Protein AF-A0AAU0R902-F1 (afdb_monomer_lite)

Structure (mmCIF, N/CA/C/O backbone):
data_AF-A0AAU0R902-F1
#
_entry.id   AF-A0AAU0R902-F1
#
loop_
_atom_site.group_PDB
_atom_site.id
_atom_site.type_symbol
_atom_site.label_atom_id
_atom_site.label_alt_id
_atom_site.label_comp_id
_atom_site.label_asym_id
_atom_site.label_entity_id
_atom_site.label_seq_id
_atom_site.pdbx_PDB_ins_code
_atom_site.Cartn_x
_atom_site.Cartn_y
_atom_site.Cartn_z
_atom_site.occupancy
_atom_site.B_iso_or_equiv
_atom_site.auth_seq_id
_atom_site.auth_comp_id
_atom_site.auth_asym_id
_atom_site.auth_atom_id
_atom_site.pdbx_PDB_model_num
ATOM 1 N N . MET A 1 1 ? -9.377 5.568 24.115 1.00 50.41 1 MET A N 1
ATOM 2 C CA . MET A 1 1 ? -9.654 6.018 25.501 1.00 50.41 1 MET A CA 1
ATOM 3 C C . MET A 1 1 ? -9.820 4.802 26.400 1.00 50.41 1 MET A C 1
ATOM 5 O O . MET A 1 1 ? -10.451 3.846 25.971 1.00 50.41 1 MET A O 1
ATOM 9 N N . LYS A 1 2 ? -9.248 4.809 27.609 1.00 63.81 2 LYS A N 1
ATOM 10 C CA . LYS A 1 2 ? -9.485 3.774 28.630 1.00 63.81 2 LYS A CA 1
ATOM 11 C C . LYS A 1 2 ? -10.497 4.329 29.635 1.00 63.81 2 LYS A C 1
ATOM 13 O O . LYS A 1 2 ? -10.235 5.376 30.214 1.00 63.81 2 LYS A O 1
ATOM 18 N N . GLN A 1 3 ? -11.635 3.660 29.799 1.00 76.38 3 GLN A N 1
ATOM 19 C CA . GLN A 1 3 ? -12.632 3.970 30.830 1.00 76.38 3 GLN A CA 1
ATOM 20 C C . GLN A 1 3 ? -12.389 3.039 32.026 1.00 76.38 3 GLN A C 1
ATOM 22 O O . GLN A 1 3 ? -12.042 1.874 31.826 1.00 76.38 3 GLN A O 1
ATOM 27 N N . GLN A 1 4 ? -12.525 3.548 33.248 1.00 84.81 4 GLN A N 1
ATOM 28 C CA . GLN A 1 4 ? -12.312 2.786 34.482 1.00 84.81 4 GLN A CA 1
ATOM 29 C C . GLN A 1 4 ? -13.621 2.694 35.266 1.00 84.81 4 GLN A C 1
ATOM 31 O O . GLN A 1 4 ? -14.446 3.599 35.199 1.00 84.81 4 GLN A O 1
ATOM 36 N N . ILE A 1 5 ? -13.798 1.602 36.007 1.00 90.06 5 ILE A N 1
ATOM 37 C CA . ILE A 1 5 ? -14.949 1.378 36.883 1.00 90.06 5 ILE A CA 1
ATOM 38 C C . ILE A 1 5 ? -14.465 0.796 38.210 1.00 90.06 5 ILE A C 1
ATOM 40 O O . ILE A 1 5 ? -13.512 0.016 38.241 1.00 90.06 5 ILE A O 1
ATOM 44 N N . ASN A 1 6 ? -15.124 1.165 39.308 1.00 91.25 6 ASN A N 1
ATOM 45 C CA . ASN A 1 6 ? -14.880 0.541 40.601 1.00 91.25 6 ASN A CA 1
ATOM 46 C C . ASN A 1 6 ? -15.322 -0.940 40.552 1.00 91.25 6 ASN A C 1
ATOM 48 O O . ASN A 1 6 ? -16.448 -1.210 40.129 1.00 91.25 6 ASN A O 1
ATOM 52 N N . PRO A 1 7 ? -14.504 -1.907 41.012 1.00 91.12 7 PRO A N 1
ATOM 53 C CA . PRO A 1 7 ? -14.880 -3.323 41.017 1.00 91.12 7 PRO A CA 1
ATOM 54 C C . PRO A 1 7 ? -16.221 -3.612 41.706 1.00 91.12 7 PRO A C 1
ATOM 56 O O . PRO A 1 7 ? -16.971 -4.481 41.271 1.00 91.12 7 PRO A O 1
ATOM 59 N N . SER A 1 8 ? -16.569 -2.843 42.743 1.00 93.56 8 SER A N 1
ATOM 60 C CA . SER A 1 8 ? -17.846 -2.986 43.457 1.00 93.56 8 SER A CA 1
ATOM 61 C C . SER A 1 8 ? -19.073 -2.616 42.612 1.00 93.56 8 SER A C 1
ATOM 63 O O . SER A 1 8 ? -20.180 -3.083 42.898 1.00 93.56 8 SER A O 1
ATOM 65 N N . ASP A 1 9 ? -18.884 -1.841 41.544 1.00 93.38 9 ASP A N 1
ATOM 66 C CA . ASP A 1 9 ? -19.924 -1.413 40.610 1.00 93.38 9 ASP A CA 1
ATOM 67 C C . ASP A 1 9 ? -20.011 -2.298 39.365 1.00 93.38 9 ASP A C 1
ATOM 69 O O . ASP A 1 9 ? -20.929 -2.137 38.561 1.00 93.38 9 ASP A O 1
ATOM 73 N N . TRP A 1 10 ? -19.112 -3.272 39.222 1.00 94.94 10 TRP A N 1
ATOM 74 C CA . TRP A 1 10 ? -19.135 -4.244 38.138 1.00 94.94 10 TRP A CA 1
ATOM 75 C C . TRP A 1 10 ? -20.075 -5.413 38.449 1.00 94.94 10 TRP A C 1
ATOM 77 O O . TRP A 1 10 ? -20.161 -5.905 39.576 1.00 94.94 10 TRP A O 1
ATOM 87 N N . ASN A 1 11 ? -20.803 -5.864 37.435 1.00 93.44 11 ASN A N 1
ATOM 88 C CA . ASN A 1 11 ? -21.539 -7.115 37.444 1.00 93.44 11 ASN A CA 1
ATOM 89 C C . ASN A 1 11 ? -20.818 -8.098 36.520 1.00 93.44 11 ASN A C 1
ATOM 91 O O . ASN A 1 11 ? -20.967 -8.031 35.301 1.00 93.44 11 ASN A O 1
ATOM 95 N N . GLU A 1 12 ? -20.051 -9.010 37.113 1.00 91.38 12 GLU A N 1
ATOM 96 C CA . GLU A 1 12 ? -19.234 -9.978 36.378 1.00 91.38 12 GLU A CA 1
ATOM 97 C C . GLU A 1 12 ? -20.077 -10.940 35.540 1.00 91.38 12 GLU A C 1
ATOM 99 O O . GLU A 1 12 ? -19.807 -11.115 34.356 1.00 91.38 12 GLU A O 1
ATOM 104 N N . ALA A 1 13 ? -21.170 -11.459 36.107 1.00 92.12 13 ALA A N 1
ATOM 105 C CA . ALA A 1 13 ? -22.071 -12.376 35.412 1.00 92.12 13 ALA A CA 1
ATOM 106 C C . ALA A 1 13 ? -22.713 -11.752 34.161 1.00 92.12 13 ALA A C 1
ATOM 108 O O . ALA A 1 13 ? -22.966 -12.447 33.180 1.00 92.12 13 ALA A O 1
ATOM 109 N N . LYS A 1 14 ? -22.988 -10.442 34.188 1.00 89.56 14 LYS A N 1
ATOM 110 C CA . LYS A 1 14 ? -23.582 -9.712 33.055 1.00 89.56 14 LYS A CA 1
ATOM 111 C C . LYS A 1 14 ? -22.554 -8.990 32.182 1.00 89.56 14 LYS A C 1
ATOM 113 O O . LYS A 1 14 ? -22.924 -8.441 31.147 1.00 89.56 14 LYS A O 1
ATOM 118 N N . GLY A 1 15 ? -21.289 -8.941 32.601 1.00 90.94 15 GLY A N 1
ATOM 119 C CA . GLY A 1 15 ? -20.243 -8.172 31.934 1.00 90.94 15 GLY A CA 1
ATOM 120 C C . GLY A 1 15 ? -20.606 -6.693 31.750 1.00 90.94 15 GLY A C 1
ATOM 121 O O . GLY A 1 15 ? -20.372 -6.138 30.676 1.00 90.94 15 GLY A O 1
ATOM 122 N N . CYS A 1 16 ? -21.250 -6.064 32.735 1.00 92.56 16 CYS A N 1
ATOM 123 C CA . CYS A 1 16 ? -21.680 -4.665 32.655 1.00 92.56 16 CYS A CA 1
ATOM 124 C C . CYS A 1 16 ? -21.652 -3.973 34.024 1.00 92.56 16 CYS A C 1
ATOM 126 O O . CYS A 1 16 ? -21.543 -4.621 35.063 1.00 92.56 16 CYS A O 1
ATOM 128 N N . ALA A 1 17 ? -21.767 -2.648 34.047 1.00 94.06 17 ALA A N 1
ATOM 129 C CA . ALA A 1 17 ? -21.909 -1.892 35.284 1.00 94.06 17 ALA A CA 1
ATOM 130 C C . ALA A 1 17 ? -23.305 -2.059 35.906 1.00 94.06 17 ALA A C 1
ATOM 132 O O . ALA A 1 17 ? -24.329 -2.113 35.214 1.00 94.06 17 ALA A O 1
ATOM 133 N N . LYS A 1 18 ? -23.375 -2.060 37.238 1.00 93.50 18 LYS A N 1
ATOM 134 C CA . LYS A 1 18 ? -24.629 -2.009 38.000 1.00 93.50 18 LYS A CA 1
ATOM 135 C C . LYS A 1 18 ? -25.343 -0.690 37.690 1.00 93.50 18 LYS A C 1
ATOM 137 O O . LYS A 1 18 ? -24.810 0.384 37.935 1.00 93.50 18 LYS A O 1
ATOM 142 N N . SER A 1 19 ? -26.567 -0.744 37.166 1.00 85.75 19 SER A N 1
ATOM 143 C CA . SER A 1 19 ? -27.289 0.434 36.642 1.00 85.75 19 SER A CA 1
ATOM 144 C C . SER A 1 19 ? -27.937 1.307 37.731 1.00 85.75 19 SER A C 1
ATOM 146 O O . SER A 1 19 ? -29.110 1.654 37.639 1.00 85.75 19 SER A O 1
ATOM 148 N N . LYS A 1 20 ? -27.182 1.648 38.782 1.00 90.25 20 LYS A N 1
ATOM 149 C CA . LYS A 1 20 ? -27.669 2.399 39.955 1.00 90.25 20 LYS A CA 1
ATOM 150 C C . LYS A 1 20 ? -27.508 3.920 39.850 1.00 90.25 20 LYS A C 1
ATOM 152 O O . LYS A 1 20 ? -28.142 4.642 40.607 1.00 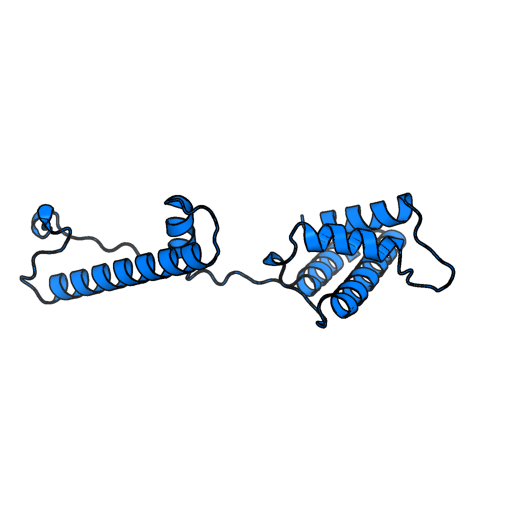90.25 20 LYS A O 1
ATOM 157 N N . SER A 1 21 ? -26.686 4.413 38.924 1.00 91.69 21 SER A N 1
ATOM 158 C CA . SER A 1 21 ? -26.480 5.847 38.677 1.00 91.69 21 SER A CA 1
ATOM 159 C C . SER A 1 21 ? -26.531 6.162 37.181 1.00 91.69 21 SER A C 1
ATOM 161 O O . SER A 1 21 ? -26.371 5.268 36.344 1.00 91.69 21 SER A O 1
ATOM 163 N N . ASP A 1 22 ? -26.758 7.434 36.836 1.00 90.50 22 ASP A N 1
ATOM 164 C CA . ASP A 1 22 ? -26.701 7.899 35.442 1.00 90.50 22 ASP A CA 1
ATOM 165 C C . ASP A 1 22 ? -25.314 7.668 34.827 1.00 90.50 22 ASP A C 1
ATOM 167 O O . ASP A 1 22 ? -25.209 7.303 33.659 1.00 90.50 22 ASP A O 1
ATOM 171 N N . GLU A 1 23 ? -24.248 7.828 35.615 1.00 90.88 23 GLU A N 1
ATOM 172 C CA . GLU A 1 23 ? -22.868 7.578 35.191 1.00 90.88 23 GLU A CA 1
ATOM 173 C C . GLU A 1 23 ? -22.657 6.119 34.766 1.00 90.88 23 GLU A C 1
ATOM 175 O O . GLU A 1 23 ? -22.175 5.854 33.666 1.00 90.88 23 GLU A O 1
ATOM 180 N N . LEU A 1 24 ? -23.099 5.160 35.585 1.00 92.50 24 LEU A N 1
ATOM 181 C CA . LEU A 1 24 ? -22.961 3.734 35.279 1.00 92.50 24 LEU A CA 1
ATOM 182 C C . LEU A 1 24 ? -23.850 3.313 34.102 1.00 92.50 24 LEU A C 1
ATOM 184 O O . LEU A 1 24 ? -23.474 2.443 33.317 1.00 92.50 24 LEU A O 1
ATOM 188 N N . ARG A 1 25 ? -25.006 3.966 33.922 1.00 92.75 25 ARG A N 1
ATOM 189 C CA . ARG A 1 25 ? -25.833 3.794 32.719 1.00 92.75 25 ARG A CA 1
ATOM 190 C C . ARG A 1 25 ? -25.132 4.316 31.463 1.00 92.75 25 ARG A C 1
ATOM 192 O O . ARG A 1 25 ? -25.119 3.607 30.464 1.00 92.75 25 ARG A O 1
ATOM 199 N N . ARG A 1 26 ? -24.488 5.488 31.514 1.00 90.31 26 ARG A N 1
ATOM 200 C CA . ARG A 1 26 ? -23.673 6.012 30.398 1.00 90.31 26 ARG A CA 1
ATOM 201 C C . ARG A 1 26 ? -22.495 5.096 30.073 1.00 90.31 26 ARG A C 1
ATOM 203 O O . ARG A 1 26 ? -22.231 4.844 28.901 1.00 90.31 26 ARG A O 1
ATOM 210 N N . PHE A 1 27 ? -21.827 4.560 31.093 1.00 91.81 27 PHE A N 1
ATOM 211 C CA . PHE A 1 27 ? -20.760 3.578 30.911 1.00 91.81 27 PHE A CA 1
ATOM 212 C C . PHE A 1 27 ? -21.266 2.308 30.211 1.00 91.81 27 PHE A C 1
ATOM 214 O O . PHE A 1 27 ? -20.622 1.816 29.287 1.00 91.81 27 PHE A O 1
ATOM 221 N N . ASN A 1 28 ? -22.452 1.812 30.578 1.00 93.81 28 ASN A N 1
ATOM 222 C CA . ASN A 1 28 ? -23.078 0.692 29.873 1.00 93.81 28 ASN A CA 1
ATOM 223 C C . ASN A 1 28 ? -23.406 1.030 28.416 1.00 93.81 28 ASN A C 1
ATOM 225 O O . ASN A 1 28 ? -23.106 0.224 27.540 1.00 93.81 28 ASN A O 1
ATOM 229 N N . SER A 1 29 ? -23.946 2.218 28.133 1.00 93.06 29 SER A N 1
ATOM 230 C CA . SER A 1 29 ? -24.175 2.657 26.749 1.00 93.06 29 SER A CA 1
ATOM 231 C C . SER A 1 29 ? -22.881 2.681 25.933 1.00 93.06 29 SER A C 1
ATOM 233 O O . SER A 1 29 ? -22.869 2.241 24.787 1.00 93.06 29 SER A O 1
ATOM 235 N N . TYR A 1 30 ? -21.774 3.127 26.533 1.00 90.81 30 TYR A N 1
ATOM 236 C CA . TYR A 1 30 ? -20.457 3.077 25.901 1.00 90.81 30 TYR A CA 1
ATOM 237 C C . TYR A 1 30 ? -19.993 1.635 25.630 1.00 90.81 30 TYR A C 1
ATOM 239 O O . TYR A 1 30 ? -19.491 1.342 24.545 1.00 90.81 30 TYR A O 1
ATOM 247 N N . LEU A 1 31 ? -20.179 0.710 26.580 1.00 92.38 31 LEU A N 1
ATOM 248 C CA . LEU A 1 31 ? -19.859 -0.706 26.363 1.00 92.38 31 LEU A CA 1
ATOM 249 C C . LEU A 1 31 ? -20.669 -1.307 25.209 1.00 92.38 31 LEU A C 1
ATOM 251 O O . LEU A 1 31 ? -20.111 -2.054 24.406 1.00 92.38 31 LEU A O 1
ATOM 255 N N . GLU A 1 32 ? -21.953 -0.966 25.102 1.00 93.06 32 GLU A N 1
ATOM 256 C CA . GLU A 1 32 ? -22.792 -1.396 23.981 1.00 93.06 32 GLU A CA 1
ATOM 257 C C . GLU A 1 32 ? -22.320 -0.814 22.647 1.00 93.06 32 GLU A C 1
ATOM 259 O O . GLU A 1 32 ? -22.245 -1.535 21.653 1.00 93.06 32 GLU A O 1
ATOM 264 N N . GLU A 1 33 ? -21.902 0.452 22.615 1.00 91.06 33 GLU A N 1
ATOM 265 C CA . GLU A 1 33 ? -21.309 1.052 21.417 1.00 91.06 33 GLU A CA 1
ATOM 266 C C . GLU A 1 33 ? -20.035 0.304 20.982 1.00 91.06 33 GLU A C 1
ATOM 268 O O . GLU A 1 33 ? -19.852 -0.006 19.800 1.00 91.06 33 GLU A O 1
ATOM 273 N N . VAL A 1 34 ? -19.164 -0.043 21.936 1.00 89.50 34 VAL A N 1
ATOM 274 C CA . VAL A 1 34 ? -17.946 -0.828 21.680 1.00 89.50 34 VAL A CA 1
ATOM 275 C C . VAL A 1 34 ? -18.288 -2.218 21.134 1.00 89.50 34 VAL A C 1
ATOM 277 O O . VAL A 1 34 ? -17.691 -2.649 20.144 1.00 89.50 34 VAL A O 1
ATOM 280 N N . ARG A 1 35 ? -19.269 -2.909 21.729 1.00 91.44 35 ARG A N 1
ATOM 281 C CA . ARG A 1 35 ? -19.755 -4.217 21.255 1.00 91.44 35 ARG A CA 1
ATOM 282 C C . ARG A 1 35 ? -20.303 -4.129 19.836 1.00 91.44 35 ARG A C 1
ATOM 284 O O . ARG A 1 35 ? -19.925 -4.936 18.990 1.00 91.44 35 ARG A O 1
ATOM 291 N N . ALA A 1 36 ? -21.132 -3.127 19.553 1.00 90.81 36 ALA A N 1
ATOM 292 C CA . ALA A 1 36 ? -21.704 -2.911 18.230 1.00 90.81 36 ALA A CA 1
ATOM 293 C C . ALA A 1 36 ? -20.617 -2.675 17.167 1.00 90.81 36 ALA A C 1
ATOM 295 O O . ALA A 1 36 ? -20.668 -3.265 16.085 1.00 90.81 36 ALA A O 1
ATOM 296 N N . LYS A 1 37 ? -19.587 -1.876 17.482 1.00 87.56 37 LYS A N 1
ATOM 297 C CA . LYS A 1 37 ? -18.425 -1.672 16.598 1.00 87.56 37 LYS A CA 1
ATOM 298 C C . LYS A 1 37 ? -17.660 -2.973 16.340 1.00 87.56 37 LYS A C 1
ATOM 300 O O . LYS A 1 37 ? -17.360 -3.278 15.188 1.00 87.56 37 LYS A O 1
ATOM 305 N N . LEU A 1 38 ? -17.394 -3.773 17.376 1.00 89.94 38 LEU A N 1
ATOM 306 C CA . LEU A 1 38 ? -16.731 -5.077 17.230 1.00 89.94 38 LEU A CA 1
ATOM 307 C C . LEU A 1 38 ? -17.521 -6.027 16.321 1.00 89.94 38 LEU A C 1
ATOM 309 O O . LEU A 1 38 ? -16.944 -6.623 15.410 1.00 89.94 38 LEU A O 1
ATOM 313 N N . VAL A 1 39 ? -18.839 -6.124 16.523 1.00 90.69 39 VAL A N 1
ATOM 314 C CA . VAL A 1 39 ? -19.726 -6.943 15.681 1.00 90.69 39 VAL A CA 1
ATOM 315 C C . VAL A 1 39 ? -19.683 -6.471 14.230 1.00 90.69 39 VAL A C 1
ATOM 317 O O . VAL A 1 39 ? -19.564 -7.295 13.323 1.00 90.69 39 VAL A O 1
ATOM 320 N N . ARG A 1 40 ? -19.708 -5.155 13.994 1.00 87.88 40 ARG A N 1
ATOM 321 C CA . ARG A 1 40 ? -19.607 -4.584 12.647 1.00 87.88 40 ARG A CA 1
ATOM 322 C C . ARG A 1 40 ? -18.295 -4.964 11.955 1.00 87.88 40 ARG A C 1
ATOM 324 O O . ARG A 1 40 ? -18.329 -5.364 10.795 1.00 87.88 40 ARG A O 1
ATOM 331 N N . HIS A 1 41 ? -17.154 -4.882 12.642 1.00 85.19 41 HIS A N 1
ATOM 332 C CA . HIS A 1 41 ? -15.866 -5.290 12.062 1.00 85.19 41 HIS A CA 1
ATOM 333 C C . HIS A 1 41 ? -15.806 -6.778 11.762 1.00 85.19 41 HIS A C 1
ATOM 335 O O . HIS A 1 41 ? -15.356 -7.166 10.688 1.00 85.19 41 HIS A O 1
ATOM 341 N N . TYR A 1 42 ? -16.301 -7.609 12.677 1.00 86.81 42 TYR A N 1
ATOM 342 C CA . TYR A 1 42 ? -16.391 -9.043 12.445 1.00 86.81 42 TYR A CA 1
ATOM 343 C C . TYR A 1 42 ? -17.228 -9.366 11.197 1.00 86.81 42 TYR A C 1
ATOM 345 O O . TYR A 1 42 ? -16.803 -10.155 10.358 1.00 86.81 42 TYR A O 1
ATOM 353 N N . GLN A 1 43 ? -18.381 -8.712 11.026 1.00 87.75 43 GLN A N 1
ATOM 354 C CA . GLN A 1 43 ? -19.224 -8.887 9.840 1.00 87.75 43 GLN A CA 1
ATOM 355 C C . GLN A 1 43 ? -18.520 -8.442 8.552 1.00 87.75 43 GLN A C 1
ATOM 357 O O . GLN A 1 43 ? -18.597 -9.144 7.549 1.00 87.75 43 GLN A O 1
ATOM 362 N N . GLN A 1 44 ? -17.811 -7.311 8.576 1.00 83.25 44 GLN A N 1
ATOM 363 C CA . GLN A 1 44 ? -17.044 -6.829 7.422 1.00 83.25 44 GLN A CA 1
ATOM 364 C C . GLN A 1 44 ? -15.937 -7.806 7.015 1.00 83.25 44 GLN A C 1
ATOM 366 O O . GLN A 1 44 ? -15.796 -8.095 5.832 1.00 83.25 44 GLN A O 1
ATOM 371 N N . LEU A 1 45 ? -15.196 -8.342 7.988 1.00 82.25 45 LEU A N 1
ATOM 372 C CA . LEU A 1 45 ? -14.163 -9.350 7.741 1.00 82.25 45 LEU A CA 1
ATOM 373 C C . LEU A 1 45 ? -14.769 -10.647 7.191 1.00 82.25 45 LEU A C 1
ATOM 375 O O . LEU A 1 45 ? -14.225 -11.235 6.265 1.00 82.25 45 LEU A O 1
ATOM 379 N N . ARG A 1 46 ? -15.943 -11.051 7.694 1.00 82.12 46 ARG A N 1
ATOM 380 C CA . ARG A 1 46 ? -16.655 -12.247 7.225 1.00 82.12 46 ARG A CA 1
ATOM 381 C C . ARG A 1 46 ? -17.130 -12.155 5.781 1.00 82.12 46 ARG A C 1
ATOM 383 O O . ARG A 1 46 ? -17.143 -13.167 5.093 1.00 82.12 46 ARG A O 1
ATOM 390 N N . LEU A 1 47 ? -17.521 -10.969 5.323 1.00 80.31 47 LEU A N 1
ATOM 391 C CA . LEU A 1 47 ? -17.914 -10.755 3.927 1.00 80.31 47 LEU A CA 1
ATOM 392 C C . LEU A 1 47 ? -16.725 -10.832 2.955 1.00 80.31 47 LEU A C 1
ATOM 394 O O . LEU A 1 47 ? -16.946 -11.022 1.765 1.00 80.31 47 LEU A O 1
ATOM 398 N N . GLY A 1 48 ? -15.491 -10.677 3.447 1.00 70.44 48 GLY A N 1
ATOM 399 C CA . GLY A 1 48 ? -14.268 -10.754 2.643 1.00 70.44 48 GLY A CA 1
ATOM 400 C C . GLY A 1 48 ? -13.744 -12.171 2.388 1.00 70.44 48 GLY A C 1
ATOM 401 O O . GLY A 1 48 ? -12.741 -12.299 1.700 1.00 70.44 48 GLY A O 1
ATOM 402 N N . ASP A 1 49 ? -14.393 -13.207 2.937 1.00 62.19 49 ASP A N 1
ATOM 403 C CA . ASP A 1 49 ? -14.029 -14.636 2.810 1.00 62.19 49 ASP A CA 1
ATOM 404 C C . ASP A 1 49 ? -12.592 -14.994 3.258 1.00 62.19 49 ASP A C 1
ATOM 406 O O . ASP A 1 49 ? -12.054 -16.060 2.960 1.00 62.19 49 ASP A O 1
ATOM 410 N N . GLU A 1 50 ? -11.955 -14.111 4.030 1.00 59.59 50 GLU A N 1
ATOM 411 C CA . GLU A 1 50 ? -10.678 -14.380 4.682 1.00 59.59 50 GLU A CA 1
ATOM 412 C C . GLU A 1 50 ? -10.928 -15.167 5.977 1.00 59.59 50 GLU A C 1
ATOM 414 O O . GLU A 1 50 ? -11.816 -14.831 6.763 1.00 59.59 50 GLU A O 1
ATOM 419 N N . GLY A 1 51 ? -10.145 -16.222 6.226 1.00 72.50 51 GLY A N 1
ATOM 420 C CA . GLY A 1 51 ? -10.232 -17.012 7.457 1.00 72.50 51 GLY A CA 1
ATOM 421 C C . GLY A 1 51 ? -10.102 -16.132 8.705 1.00 72.50 51 GLY A C 1
ATOM 422 O O . GLY A 1 51 ? -9.007 -15.700 9.056 1.00 72.50 51 GLY A O 1
ATOM 423 N N . ILE A 1 52 ? -11.225 -15.858 9.375 1.00 79.38 52 ILE A N 1
ATOM 424 C CA . ILE A 1 52 ? -11.286 -14.888 10.472 1.00 79.38 52 ILE A CA 1
ATOM 425 C C . ILE A 1 52 ? -10.658 -15.476 11.734 1.00 79.38 52 ILE A C 1
ATOM 427 O O . ILE A 1 52 ? -11.050 -16.545 12.199 1.00 79.38 52 ILE A O 1
ATOM 431 N N . ASN A 1 53 ? -9.761 -14.717 12.360 1.00 83.00 53 ASN A N 1
ATOM 432 C CA . ASN A 1 53 ? -9.295 -14.976 13.719 1.00 83.00 53 ASN A CA 1
ATOM 433 C C . ASN A 1 53 ? -9.502 -13.748 14.626 1.00 83.00 53 ASN A C 1
ATOM 435 O O . ASN A 1 53 ? -9.831 -12.649 14.171 1.00 83.00 53 ASN A O 1
ATOM 439 N N . ALA A 1 54 ? -9.329 -13.937 15.936 1.00 85.25 54 ALA A N 1
ATOM 440 C CA . ALA A 1 54 ? -9.548 -12.882 16.926 1.00 85.25 54 ALA A CA 1
ATOM 441 C C . ALA A 1 54 ? -8.600 -11.680 16.748 1.00 85.25 54 ALA A C 1
ATOM 443 O O . ALA A 1 54 ? -9.007 -10.538 16.986 1.00 85.25 54 ALA A O 1
ATOM 444 N N . ASP A 1 55 ? -7.365 -11.913 16.293 1.00 83.50 55 ASP A N 1
ATOM 445 C CA . ASP A 1 55 ? -6.391 -10.846 16.057 1.00 83.50 55 ASP A CA 1
ATOM 446 C C . ASP A 1 55 ? -6.816 -9.930 14.907 1.00 83.50 55 ASP A C 1
ATOM 448 O O . ASP A 1 55 ? -6.674 -8.714 15.026 1.00 83.50 55 ASP A O 1
ATOM 452 N N . MET A 1 56 ? -7.422 -10.469 13.845 1.00 81.44 56 MET A N 1
ATOM 453 C CA . MET A 1 56 ? -7.957 -9.669 12.736 1.00 81.44 56 MET A CA 1
ATOM 454 C C . MET A 1 56 ? -9.079 -8.736 13.198 1.00 81.44 56 MET A C 1
ATOM 456 O O . MET A 1 56 ? -9.066 -7.547 12.880 1.00 81.44 56 MET A O 1
ATOM 460 N N . VAL A 1 57 ? -10.018 -9.236 14.010 1.00 86.81 57 VAL A N 1
ATOM 461 C CA . VAL A 1 57 ? -11.116 -8.418 14.561 1.00 86.81 57 VAL A CA 1
ATOM 462 C C . VAL A 1 57 ? -10.566 -7.323 15.477 1.00 86.81 57 VAL A C 1
ATOM 464 O O . VAL A 1 57 ? -10.977 -6.165 15.388 1.00 86.81 57 VAL A O 1
ATOM 467 N N . LYS A 1 58 ? -9.591 -7.666 16.327 1.00 85.19 58 LYS A N 1
ATOM 468 C CA . LYS A 1 58 ? -8.907 -6.714 17.209 1.00 85.19 58 LYS A CA 1
ATOM 469 C C . LYS A 1 58 ? -8.169 -5.640 16.413 1.00 85.19 58 LYS A C 1
ATOM 471 O O . LYS A 1 58 ? -8.280 -4.463 16.746 1.00 85.19 58 LYS A O 1
ATOM 476 N N . GLN A 1 59 ? -7.433 -6.015 15.369 1.00 81.31 59 GLN A N 1
ATOM 477 C CA . GLN A 1 59 ? -6.738 -5.062 14.506 1.00 81.31 59 GLN A CA 1
ATOM 478 C C . GLN A 1 59 ? -7.720 -4.151 13.769 1.00 81.31 59 GLN A C 1
ATOM 480 O O . GLN A 1 59 ? -7.512 -2.941 13.763 1.00 81.31 59 GLN A O 1
ATOM 485 N N . ALA A 1 60 ? -8.803 -4.695 13.211 1.00 80.62 60 ALA A N 1
ATOM 486 C CA . ALA A 1 60 ? -9.838 -3.906 12.546 1.00 80.62 60 ALA A CA 1
ATOM 487 C C . ALA A 1 60 ? -10.463 -2.873 13.497 1.00 80.62 60 ALA A C 1
ATOM 489 O O . ALA A 1 60 ? -10.571 -1.705 13.140 1.00 80.62 60 ALA A O 1
ATOM 490 N N . PHE A 1 61 ? -10.779 -3.273 14.733 1.00 83.19 61 PHE A N 1
ATOM 491 C CA . PHE A 1 61 ? -11.311 -2.374 15.759 1.00 83.19 61 PHE A CA 1
ATOM 492 C C . PHE A 1 61 ? -10.307 -1.293 16.191 1.00 83.19 61 PHE A C 1
ATOM 494 O O . PHE A 1 61 ? -10.664 -0.124 16.300 1.00 83.19 61 PHE A O 1
ATOM 501 N N . LEU A 1 62 ? -9.038 -1.654 16.419 1.00 80.25 62 LEU A N 1
ATOM 502 C CA . LEU A 1 62 ? -8.003 -0.706 16.856 1.00 80.25 62 LEU A CA 1
ATOM 503 C C . LEU A 1 62 ? -7.553 0.259 15.750 1.00 80.25 62 LEU A C 1
ATOM 505 O O . LEU A 1 62 ? -7.097 1.362 16.050 1.00 80.25 62 LEU A O 1
ATOM 509 N N . ASN A 1 63 ? -7.647 -0.158 14.488 1.00 66.56 63 ASN A N 1
ATOM 510 C CA . ASN A 1 63 ? -7.229 0.634 13.334 1.00 66.56 63 ASN A CA 1
ATOM 511 C C . ASN A 1 63 ? -8.387 1.402 12.679 1.00 66.56 63 ASN A C 1
ATOM 513 O O . ASN A 1 63 ? -8.134 2.142 11.735 1.00 66.56 63 ASN A O 1
ATOM 517 N N . TYR A 1 64 ? -9.625 1.265 13.168 1.00 61.50 64 TYR A N 1
ATOM 518 C CA . TYR A 1 64 ? -10.803 1.918 12.586 1.00 61.50 64 TYR A CA 1
ATOM 519 C C . TYR A 1 64 ? -10.736 3.452 12.621 1.00 61.50 64 TYR A C 1
ATOM 521 O O . TYR A 1 64 ? -11.145 4.102 11.663 1.00 61.50 64 TYR A O 1
ATOM 529 N N . ASP A 1 65 ? -10.168 4.016 13.693 1.00 52.56 65 ASP A N 1
ATOM 530 C CA . ASP A 1 65 ? -10.020 5.469 13.874 1.00 52.56 65 ASP A CA 1
ATOM 531 C C . ASP A 1 65 ? -8.631 5.987 13.490 1.00 52.56 65 ASP A C 1
ATOM 533 O O . ASP A 1 65 ? -8.379 7.193 13.534 1.00 52.56 65 ASP A O 1
ATOM 537 N N . LYS A 1 66 ? -7.704 5.102 13.105 1.00 49.22 66 LYS A N 1
ATOM 538 C CA . LYS A 1 66 ? -6.503 5.574 12.426 1.00 49.22 66 LYS A CA 1
ATOM 539 C C . LYS A 1 66 ? -6.956 5.944 11.021 1.00 49.22 66 LYS A C 1
ATOM 541 O O . LYS A 1 66 ? -7.465 5.061 10.325 1.00 49.22 66 LYS A O 1
ATOM 546 N N . PRO A 1 67 ? -6.757 7.193 10.561 1.00 49.19 67 PRO A N 1
ATOM 547 C CA . PRO A 1 67 ? -6.707 7.414 9.134 1.00 49.19 67 PRO A CA 1
ATOM 548 C C . PRO A 1 67 ? -5.657 6.422 8.659 1.00 49.19 67 PRO A C 1
ATOM 550 O O . PRO A 1 67 ? -4.487 6.521 9.027 1.00 49.19 67 PRO A O 1
ATOM 553 N N . VAL A 1 68 ? -6.078 5.390 7.931 1.00 54.66 68 VAL A N 1
ATOM 554 C CA . VAL A 1 68 ? -5.135 4.696 7.075 1.00 54.66 68 VAL A CA 1
ATOM 555 C C . VAL A 1 68 ? -4.635 5.840 6.217 1.00 54.66 68 VAL A C 1
ATOM 557 O O . VAL A 1 68 ? -5.423 6.379 5.438 1.00 54.66 68 VAL A O 1
ATOM 560 N N . GLU A 1 69 ? -3.414 6.314 6.462 1.00 53.53 69 GLU A N 1
ATOM 561 C CA . GLU A 1 69 ? -2.742 7.211 5.544 1.00 53.53 69 GLU A CA 1
ATOM 562 C C . GLU A 1 69 ? -2.683 6.419 4.247 1.00 53.53 69 GLU A C 1
ATOM 564 O O . GLU A 1 69 ? -1.841 5.548 4.035 1.00 53.53 69 GLU A O 1
ATOM 569 N N . GLN A 1 70 ? -3.716 6.602 3.433 1.00 65.50 70 GLN A N 1
ATOM 570 C CA . GLN A 1 70 ? -3.894 5.933 2.166 1.00 65.50 70 GLN A CA 1
ATOM 571 C C . GLN A 1 70 ? -3.042 6.713 1.188 1.00 65.50 70 GLN A C 1
ATOM 573 O O . GLN A 1 70 ? -3.544 7.316 0.243 1.00 65.50 70 GLN A O 1
ATOM 578 N N . HIS A 1 71 ? -1.738 6.726 1.466 1.00 83.00 71 HIS A N 1
ATOM 579 C CA . HIS A 1 71 ? -0.761 7.202 0.521 1.00 83.00 71 HIS A CA 1
ATOM 580 C C . HIS A 1 71 ? -0.983 6.422 -0.763 1.00 83.00 71 HIS A C 1
ATOM 582 O O . HIS A 1 71 ? -1.269 5.213 -0.770 1.00 83.00 71 HIS A O 1
ATOM 588 N N . SER A 1 72 ? -0.955 7.162 -1.852 1.00 92.81 72 SER A N 1
ATOM 589 C CA . SER A 1 72 ? -1.056 6.601 -3.175 1.00 92.81 72 SER A CA 1
ATOM 590 C C . SER A 1 72 ? 0.335 6.260 -3.693 1.00 92.81 72 SER A C 1
ATOM 592 O O . SER A 1 72 ? 1.352 6.706 -3.148 1.00 92.81 72 SER A O 1
ATOM 594 N N . LEU A 1 73 ? 0.399 5.455 -4.748 1.00 94.62 73 LEU A N 1
ATOM 595 C CA . LEU A 1 73 ? 1.672 5.124 -5.366 1.00 94.62 73 LEU A CA 1
ATOM 596 C C . LEU A 1 73 ? 2.335 6.377 -5.949 1.00 94.62 73 LEU A C 1
ATOM 598 O O . LEU A 1 73 ? 3.543 6.537 -5.786 1.00 94.62 73 LEU A O 1
ATOM 602 N N . MET A 1 74 ? 1.575 7.283 -6.579 1.00 94.94 74 MET A N 1
ATOM 603 C CA . MET A 1 74 ? 2.163 8.513 -7.129 1.00 94.94 74 MET A CA 1
ATOM 604 C C . MET A 1 74 ? 2.689 9.442 -6.036 1.00 94.94 74 MET A C 1
ATOM 606 O O . MET A 1 74 ? 3.768 10.013 -6.200 1.00 94.94 74 MET A O 1
ATOM 610 N N . TRP A 1 75 ? 1.990 9.554 -4.899 1.00 94.00 75 TRP A N 1
ATOM 611 C CA . TRP A 1 75 ? 2.504 10.306 -3.754 1.00 94.00 75 TRP A CA 1
ATOM 612 C C . TRP A 1 75 ? 3.835 9.726 -3.266 1.00 94.00 75 TRP A C 1
ATOM 614 O O . TRP A 1 75 ? 4.806 10.466 -3.099 1.00 94.00 75 TRP A O 1
ATOM 624 N N . LEU A 1 76 ? 3.910 8.399 -3.114 1.00 94.00 76 LEU A N 1
ATOM 625 C CA . LEU A 1 76 ? 5.115 7.720 -2.638 1.00 94.00 76 LEU A CA 1
ATOM 626 C C . LEU A 1 76 ? 6.296 7.902 -3.600 1.00 94.00 76 LEU A C 1
ATOM 628 O O . LEU A 1 76 ? 7.409 8.191 -3.164 1.00 94.00 76 LEU A O 1
ATOM 632 N N . ILE A 1 77 ? 6.058 7.779 -4.910 1.00 95.44 77 ILE A N 1
ATOM 633 C CA . ILE A 1 77 ? 7.081 8.026 -5.935 1.00 95.44 77 ILE A CA 1
ATOM 634 C C . ILE A 1 77 ? 7.565 9.475 -5.873 1.00 95.44 77 ILE A C 1
ATOM 636 O O . ILE A 1 77 ? 8.774 9.711 -5.897 1.00 95.44 77 ILE A O 1
ATOM 640 N N . GLY A 1 78 ? 6.647 10.439 -5.771 1.00 94.12 78 GLY A N 1
ATOM 641 C CA . GLY A 1 78 ? 6.982 11.857 -5.655 1.00 94.12 78 GLY A CA 1
ATOM 642 C C . GLY A 1 78 ? 7.845 12.139 -4.426 1.00 94.12 78 GLY A C 1
ATOM 643 O O . GLY A 1 78 ? 8.899 12.763 -4.544 1.00 94.12 78 GLY A O 1
ATOM 644 N N . HIS A 1 79 ? 7.448 11.601 -3.272 1.00 93.06 79 HIS A N 1
ATOM 645 C CA . HIS A 1 79 ? 8.187 11.722 -2.020 1.00 93.06 79 HIS A CA 1
ATOM 646 C C . HIS A 1 79 ? 9.590 11.098 -2.108 1.00 93.06 79 HIS A C 1
ATOM 648 O O . HIS A 1 79 ? 10.584 11.763 -1.811 1.00 93.06 79 HIS A O 1
ATOM 654 N N . HIS A 1 80 ? 9.693 9.857 -2.599 1.00 93.94 80 HIS A N 1
ATOM 655 C CA . HIS A 1 80 ? 10.975 9.185 -2.821 1.00 93.94 80 HIS A CA 1
ATOM 656 C C . HIS A 1 80 ? 11.868 9.988 -3.777 1.00 93.94 80 HIS A C 1
ATOM 658 O O . HIS A 1 80 ? 13.052 10.189 -3.512 1.00 93.94 80 HIS A O 1
ATOM 664 N N . ASN A 1 81 ? 11.318 10.468 -4.894 1.00 92.94 81 ASN A N 1
ATOM 665 C CA . ASN A 1 81 ? 12.078 11.234 -5.873 1.00 92.94 81 ASN A CA 1
ATOM 666 C C . ASN A 1 81 ? 12.588 12.555 -5.291 1.00 92.94 81 ASN A C 1
ATOM 668 O O . ASN A 1 81 ? 13.713 12.931 -5.604 1.00 92.94 81 ASN A O 1
ATOM 672 N N . GLU A 1 82 ? 11.809 13.242 -4.454 1.00 92.75 82 GLU A N 1
ATOM 673 C CA . GLU A 1 82 ? 12.241 14.482 -3.801 1.00 92.75 82 GLU A CA 1
ATOM 674 C C . GLU A 1 82 ? 13.430 14.246 -2.868 1.00 92.75 82 GLU A C 1
ATOM 676 O O . GLU A 1 82 ? 14.449 14.923 -2.986 1.00 92.75 82 GLU A O 1
ATOM 681 N N . ILE A 1 83 ? 13.348 13.218 -2.021 1.00 92.38 83 ILE A N 1
ATOM 682 C CA . ILE A 1 83 ? 14.431 12.853 -1.100 1.00 92.38 83 ILE A CA 1
ATOM 683 C C . ILE A 1 83 ? 15.683 12.418 -1.869 1.00 92.38 83 ILE A C 1
ATOM 685 O O . ILE A 1 83 ? 16.800 12.814 -1.541 1.00 92.38 83 ILE A O 1
ATOM 689 N N . MET A 1 84 ? 15.518 11.609 -2.916 1.00 92.06 84 MET A N 1
ATOM 690 C CA . MET A 1 84 ? 16.650 11.009 -3.620 1.00 92.06 84 MET A CA 1
ATOM 691 C C . MET A 1 84 ? 17.311 11.939 -4.646 1.00 92.06 84 MET A C 1
ATOM 693 O O . MET A 1 84 ? 18.408 11.619 -5.106 1.00 92.06 84 MET A O 1
ATOM 697 N N . LYS A 1 85 ? 16.711 13.092 -4.982 1.00 89.94 85 LYS A N 1
ATOM 698 C CA . LYS A 1 85 ? 17.301 14.093 -5.896 1.00 89.94 85 LYS A CA 1
ATOM 699 C C . LYS A 1 85 ? 18.692 14.559 -5.459 1.00 89.94 85 LYS A C 1
ATOM 701 O O . LYS A 1 85 ? 19.523 14.821 -6.321 1.00 89.94 85 LYS A O 1
ATOM 706 N N . THR A 1 86 ? 18.940 14.676 -4.155 1.00 88.81 86 THR A N 1
ATOM 707 C CA . THR A 1 86 ? 20.226 15.141 -3.602 1.00 88.81 86 THR A CA 1
ATOM 708 C C . THR A 1 86 ? 21.237 14.011 -3.407 1.00 88.81 86 THR A C 1
ATOM 710 O O . THR A 1 86 ? 22.432 14.268 -3.291 1.00 88.81 86 THR A O 1
ATOM 713 N N . VAL A 1 87 ? 20.771 12.759 -3.390 1.00 90.25 87 VAL A N 1
ATOM 714 C CA . VAL A 1 87 ? 21.583 11.569 -3.095 1.00 90.25 87 VAL A CA 1
ATOM 715 C C . VAL A 1 87 ? 22.017 10.846 -4.370 1.00 90.25 87 VAL A C 1
ATOM 717 O O . VAL A 1 87 ? 23.113 10.292 -4.441 1.00 90.25 87 VAL A O 1
ATOM 720 N N . LEU A 1 88 ? 21.149 10.795 -5.382 1.00 91.50 88 LEU A N 1
ATOM 721 C CA . LEU A 1 88 ? 21.379 10.014 -6.592 1.00 91.50 88 LEU A CA 1
ATOM 722 C C . LEU A 1 88 ? 21.954 10.859 -7.719 1.00 91.50 88 LEU A C 1
ATOM 724 O O . LEU A 1 88 ? 21.475 11.946 -8.033 1.00 91.50 88 LEU A O 1
ATOM 728 N N . VAL A 1 89 ? 22.917 10.272 -8.429 1.00 94.25 89 VAL A N 1
ATOM 729 C CA . VAL A 1 89 ? 23.444 10.854 -9.664 1.00 94.25 89 VAL A CA 1
ATOM 730 C C . VAL A 1 89 ? 22.340 11.007 -10.730 1.00 94.25 89 VAL A C 1
ATOM 732 O O . VAL A 1 89 ? 21.432 10.163 -10.803 1.00 94.25 89 VAL A O 1
ATOM 735 N N . PRO A 1 90 ? 22.422 12.020 -11.617 1.00 92.31 90 PRO A N 1
ATOM 736 C CA . PRO A 1 90 ? 21.355 12.345 -12.570 1.00 92.31 90 PRO A CA 1
ATOM 737 C C . PRO A 1 90 ? 20.903 11.178 -13.458 1.00 92.31 90 PRO A C 1
ATOM 739 O O . PRO A 1 90 ? 19.708 11.006 -13.699 1.00 92.31 90 PRO A O 1
ATOM 742 N N . GLY A 1 91 ? 21.839 10.334 -13.907 1.00 92.94 91 GLY A N 1
ATOM 743 C CA . GLY A 1 91 ? 21.521 9.154 -14.720 1.00 92.94 91 GLY A CA 1
ATOM 744 C C . GLY A 1 91 ? 20.638 8.147 -13.979 1.00 92.94 91 GLY A C 1
ATOM 745 O O . GLY A 1 91 ? 19.696 7.595 -14.546 1.00 92.94 91 GLY A O 1
ATOM 746 N N . THR A 1 92 ? 20.875 7.961 -12.681 1.00 92.94 92 THR A N 1
ATOM 747 C CA . THR A 1 92 ? 20.048 7.090 -11.845 1.00 92.94 92 THR A CA 1
ATOM 748 C C . THR A 1 92 ? 18.671 7.705 -11.620 1.00 92.94 92 THR A C 1
ATOM 750 O O . THR A 1 92 ? 17.677 7.000 -11.783 1.00 92.94 92 THR A O 1
ATOM 753 N N . MET A 1 93 ? 18.583 9.013 -11.346 1.00 95.31 93 MET A N 1
ATOM 754 C CA . MET A 1 93 ? 17.294 9.712 -11.221 1.00 95.31 93 MET A CA 1
ATOM 755 C C . MET A 1 93 ? 16.457 9.637 -12.500 1.00 95.31 93 MET A C 1
ATOM 757 O O . MET A 1 93 ? 15.249 9.405 -12.432 1.00 95.31 93 MET A O 1
ATOM 761 N N . LYS A 1 94 ? 17.087 9.757 -13.676 1.00 95.19 94 LYS A N 1
ATOM 762 C CA . LYS A 1 94 ? 16.416 9.555 -14.967 1.00 95.19 94 LYS A CA 1
ATOM 763 C C . LYS A 1 94 ? 15.757 8.175 -15.037 1.00 95.19 94 LYS A C 1
ATOM 765 O O . LYS A 1 94 ? 14.602 8.078 -15.433 1.00 95.19 94 LYS A O 1
ATOM 770 N N . ASN A 1 95 ? 16.442 7.131 -14.576 1.00 95.19 95 ASN A N 1
ATOM 771 C CA . ASN A 1 95 ? 15.891 5.778 -14.577 1.00 95.19 95 ASN A CA 1
ATOM 772 C C . ASN A 1 95 ? 14.701 5.591 -13.610 1.00 95.19 95 ASN A C 1
ATOM 774 O O . ASN A 1 95 ? 13.797 4.801 -13.898 1.00 95.19 95 ASN A O 1
ATOM 778 N N . TYR A 1 96 ? 14.675 6.301 -12.474 1.00 96.38 96 TYR A N 1
ATOM 779 C CA . TYR A 1 96 ? 13.499 6.328 -1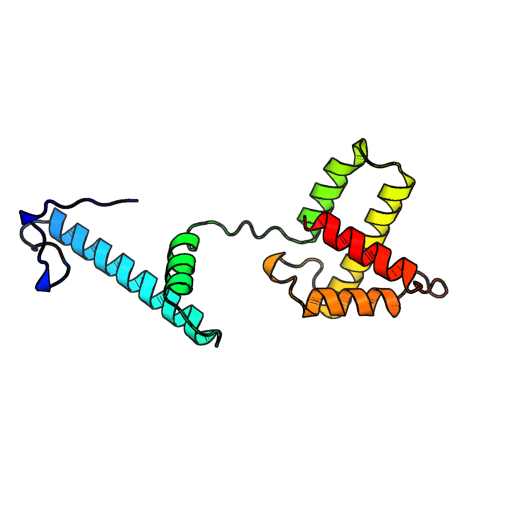1.591 1.00 96.38 96 TYR A CA 1
ATOM 780 C C . TYR A 1 96 ? 12.303 6.985 -12.284 1.00 96.38 96 TYR A C 1
ATOM 782 O O . TYR A 1 96 ? 11.231 6.389 -12.307 1.00 96.38 96 TYR A O 1
ATOM 790 N N . ARG A 1 97 ? 12.503 8.123 -12.962 1.00 96.00 97 ARG A N 1
ATOM 791 C CA . ARG A 1 97 ? 11.450 8.785 -13.758 1.00 96.00 97 ARG A CA 1
ATOM 792 C C . ARG A 1 97 ? 10.932 7.912 -14.904 1.00 96.00 97 ARG A C 1
ATOM 794 O O . ARG A 1 97 ? 9.738 7.888 -15.184 1.00 96.00 97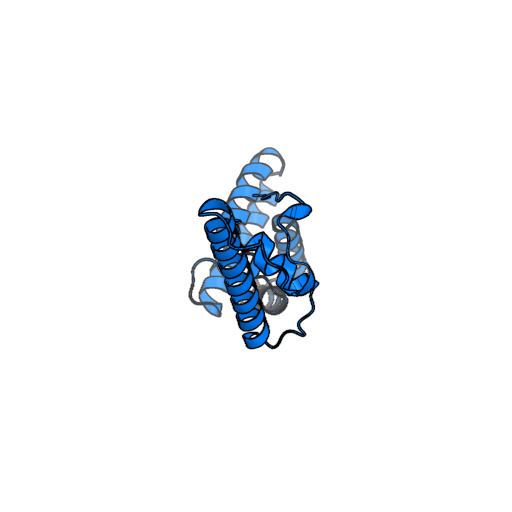 ARG A O 1
ATOM 801 N N . THR A 1 98 ? 11.807 7.142 -15.552 1.00 96.31 98 THR A N 1
ATOM 802 C CA . THR A 1 98 ? 11.380 6.154 -16.557 1.00 96.31 98 THR A CA 1
ATOM 803 C C . THR A 1 98 ? 10.510 5.061 -15.932 1.00 96.31 98 THR A C 1
ATOM 805 O O . THR A 1 98 ? 9.512 4.661 -16.520 1.00 96.31 98 THR A O 1
ATOM 808 N N . THR A 1 99 ? 10.848 4.599 -14.725 1.00 97.44 99 THR A N 1
ATOM 809 C CA . THR A 1 99 ? 10.038 3.605 -13.995 1.00 97.44 99 THR A CA 1
ATOM 810 C C . THR A 1 99 ? 8.675 4.176 -13.596 1.00 97.44 99 THR A C 1
ATOM 812 O O . THR A 1 99 ? 7.663 3.508 -13.772 1.00 97.44 99 THR A O 1
ATOM 815 N N . GLU A 1 100 ? 8.637 5.426 -13.133 1.00 97.38 100 GLU A N 1
ATOM 816 C CA . GLU A 1 100 ? 7.402 6.173 -12.864 1.00 97.38 100 GLU A CA 1
ATOM 817 C C . GLU A 1 100 ? 6.509 6.270 -14.110 1.00 97.38 100 GLU A C 1
ATOM 819 O O . GLU A 1 100 ? 5.316 5.995 -14.028 1.00 97.38 100 GLU A O 1
ATOM 824 N N . SER A 1 101 ? 7.090 6.556 -15.279 1.00 97.25 101 SER A N 1
ATOM 825 C CA . SER A 1 101 ? 6.344 6.622 -16.546 1.00 97.25 101 SER A CA 1
ATOM 826 C C . SER A 1 101 ? 5.703 5.276 -16.904 1.00 97.25 101 SER A C 1
ATOM 828 O O . SER A 1 101 ? 4.530 5.222 -17.273 1.00 97.25 101 SER A O 1
ATOM 830 N N . TYR A 1 102 ? 6.446 4.172 -16.752 1.00 97.69 102 TYR A N 1
ATOM 831 C CA . TYR A 1 102 ? 5.894 2.826 -16.932 1.00 97.69 102 TYR A CA 1
ATOM 832 C C . TYR A 1 102 ? 4.733 2.555 -15.971 1.00 97.69 102 TYR A C 1
ATOM 834 O O . TYR A 1 102 ? 3.707 2.033 -16.400 1.00 97.69 102 TYR A O 1
ATOM 842 N N . LEU A 1 103 ? 4.872 2.921 -14.692 1.00 97.62 103 LEU A N 1
ATOM 843 C CA . LEU A 1 103 ? 3.826 2.727 -13.683 1.00 97.62 103 LEU A CA 1
ATOM 844 C C . LEU A 1 103 ? 2.564 3.523 -14.012 1.00 97.62 103 LEU A C 1
ATOM 846 O O . LEU A 1 103 ? 1.473 2.969 -13.948 1.00 97.62 103 LEU A O 1
ATOM 850 N N . GLN A 1 104 ? 2.697 4.789 -14.408 1.00 97.56 104 GLN A N 1
ATOM 851 C CA . GLN A 1 104 ? 1.561 5.629 -14.793 1.00 97.56 104 GLN A CA 1
ATOM 852 C C . GLN A 1 104 ? 0.796 5.040 -15.982 1.00 97.56 104 GLN A C 1
ATOM 854 O O . GLN A 1 104 ? -0.432 4.952 -15.948 1.00 97.56 104 GLN A O 1
ATOM 859 N N . LEU A 1 105 ? 1.508 4.592 -17.020 1.00 97.69 105 LEU A N 1
ATOM 860 C CA . LEU A 1 105 ? 0.879 3.985 -18.195 1.00 97.69 105 LEU A CA 1
ATOM 861 C C . LEU A 1 105 ? 0.241 2.632 -17.875 1.00 97.69 105 LEU A C 1
ATOM 863 O O . LEU A 1 105 ? -0.883 2.375 -18.304 1.00 97.69 105 LEU A O 1
ATOM 867 N N . PHE A 1 106 ? 0.924 1.796 -17.088 1.00 97.44 106 PHE A N 1
ATOM 868 C CA . PHE A 1 106 ? 0.382 0.533 -16.598 1.00 97.44 106 PHE A CA 1
ATOM 869 C C . PHE A 1 106 ? -0.914 0.760 -15.816 1.00 97.44 106 PHE A C 1
ATOM 871 O O . PHE A 1 106 ? -1.933 0.149 -16.133 1.00 97.44 106 PHE A O 1
ATOM 878 N N . ILE A 1 107 ? -0.900 1.683 -14.848 1.00 97.00 107 ILE A N 1
ATOM 879 C CA . ILE A 1 107 ? -2.063 1.994 -14.014 1.00 97.00 107 ILE A CA 1
ATOM 880 C C . ILE A 1 107 ? -3.225 2.484 -14.875 1.00 97.00 107 ILE A C 1
ATOM 882 O O . ILE A 1 107 ? -4.337 1.965 -14.770 1.00 97.00 107 ILE A O 1
ATOM 886 N N . LYS A 1 108 ? -2.951 3.410 -15.794 1.00 97.25 108 LYS A N 1
ATOM 887 C CA . LYS A 1 108 ? -3.962 3.939 -16.706 1.00 97.25 108 LYS A CA 1
ATOM 888 C C . LYS A 1 108 ? -4.567 2.860 -17.597 1.00 97.25 108 LYS A C 1
ATOM 890 O O . LYS A 1 108 ? -5.781 2.840 -17.775 1.00 97.25 108 LYS A O 1
ATOM 895 N N . LYS A 1 109 ? -3.747 1.951 -18.131 1.00 95.94 109 LYS A N 1
ATOM 896 C CA . LYS A 1 109 ? -4.206 0.886 -19.030 1.00 95.94 109 LYS A CA 1
ATOM 897 C C . LYS A 1 109 ? -4.961 -0.226 -18.298 1.00 95.94 109 LYS A C 1
ATOM 899 O O . LYS A 1 109 ? -5.978 -0.684 -18.803 1.00 95.94 109 LYS A O 1
ATOM 904 N N . HIS A 1 110 ? -4.468 -0.670 -17.142 1.00 94.62 110 HIS A N 1
ATOM 905 C CA . HIS A 1 110 ? -5.002 -1.844 -16.440 1.00 94.62 110 HIS A CA 1
ATOM 906 C C . HIS A 1 110 ? -6.095 -1.515 -15.422 1.00 94.62 110 HIS A C 1
ATOM 908 O O . HIS A 1 110 ? -6.973 -2.342 -15.197 1.00 94.62 110 HIS A O 1
ATOM 914 N N . TYR A 1 111 ? -6.058 -0.328 -14.813 1.00 92.56 111 TYR A N 1
ATOM 915 C CA . TYR A 1 111 ? -6.992 0.062 -13.752 1.00 92.56 111 TYR A CA 1
ATOM 916 C C . TYR A 1 111 ? -7.900 1.231 -14.147 1.00 92.56 111 TYR A C 1
ATOM 918 O O . TYR A 1 111 ? -8.840 1.534 -13.417 1.00 92.56 111 TYR A O 1
ATOM 926 N N . GLY A 1 112 ? -7.644 1.901 -15.279 1.00 93.94 112 GLY A N 1
ATOM 927 C CA . GLY A 1 112 ? -8.453 3.033 -15.746 1.00 93.94 112 GLY A CA 1
ATOM 928 C C . GLY A 1 112 ? -8.344 4.286 -14.869 1.00 93.94 112 GLY A C 1
ATOM 929 O O . GLY A 1 112 ? -9.155 5.200 -14.994 1.00 93.94 112 GLY A O 1
ATOM 930 N N . THR A 1 113 ? -7.355 4.342 -13.976 1.00 93.75 113 THR A N 1
ATOM 931 C CA . THR A 1 113 ? -7.096 5.471 -13.074 1.00 93.75 113 THR A CA 1
ATOM 932 C C . THR A 1 113 ? -5.718 6.073 -13.355 1.00 93.75 113 THR A C 1
ATOM 934 O O . THR A 1 113 ? -4.937 5.522 -14.120 1.00 93.75 113 THR A O 1
ATOM 937 N N . ASN A 1 114 ? -5.392 7.216 -12.749 1.00 93.38 114 ASN A N 1
ATOM 938 C CA . ASN A 1 114 ? -4.030 7.774 -12.807 1.00 93.38 114 ASN A CA 1
ATOM 939 C C . ASN A 1 114 ? -3.188 7.401 -11.576 1.00 93.38 114 ASN A C 1
ATOM 941 O O . ASN A 1 114 ? -2.016 7.758 -11.499 1.00 93.38 114 ASN A O 1
ATOM 945 N N . ASP A 1 115 ? -3.790 6.722 -10.598 1.00 93.19 115 ASP A N 1
ATOM 946 C CA . ASP A 1 115 ? -3.150 6.401 -9.330 1.00 93.19 115 ASP A CA 1
ATOM 947 C C . ASP A 1 115 ? -3.827 5.202 -8.654 1.00 93.19 115 ASP A C 1
ATOM 949 O O . ASP A 1 115 ? -4.976 4.856 -8.956 1.00 93.19 115 ASP A O 1
ATOM 953 N N . VAL A 1 116 ? -3.114 4.579 -7.721 1.00 92.12 116 VAL A N 1
ATOM 954 C CA . VAL A 1 116 ? -3.589 3.459 -6.908 1.00 92.12 116 VAL A CA 1
ATOM 955 C C . VAL A 1 116 ? -3.145 3.637 -5.466 1.00 92.12 116 VAL A C 1
ATOM 957 O O . VAL A 1 116 ? -2.080 4.172 -5.176 1.00 92.12 116 VAL A O 1
ATOM 960 N N . LEU A 1 117 ? -3.963 3.156 -4.537 1.00 90.69 117 LEU A N 1
ATOM 961 C CA . LEU A 1 117 ? -3.595 3.134 -3.125 1.00 90.69 117 LEU A CA 1
ATOM 962 C C . LEU A 1 117 ? -2.521 2.077 -2.876 1.00 90.69 117 LEU A C 1
ATOM 964 O O . LEU A 1 117 ? -2.639 0.973 -3.406 1.00 90.69 117 LEU A O 1
ATOM 968 N N . LEU A 1 118 ? -1.553 2.357 -1.997 1.00 89.25 118 LEU A N 1
ATOM 969 C CA . LEU A 1 118 ? -0.482 1.401 -1.681 1.00 89.25 118 LEU A CA 1
ATOM 970 C C . LEU A 1 118 ? -1.019 0.039 -1.208 1.00 89.25 118 LEU A C 1
ATOM 972 O O . LEU A 1 118 ? -0.484 -0.999 -1.580 1.00 89.25 118 LEU A O 1
ATOM 976 N N . ARG A 1 119 ? -2.144 0.015 -0.477 1.00 83.12 119 ARG A N 1
ATOM 977 C CA . ARG A 1 119 ? -2.812 -1.232 -0.046 1.00 83.12 119 ARG A CA 1
ATOM 978 C C . ARG A 1 119 ? -3.299 -2.129 -1.193 1.00 83.12 119 ARG A C 1
ATOM 980 O O . ARG A 1 119 ? -3.589 -3.293 -0.961 1.00 83.12 119 ARG A O 1
ATOM 987 N N . LYS A 1 120 ? -3.444 -1.585 -2.406 1.00 82.19 120 LYS A N 1
ATOM 988 C CA . LYS A 1 120 ? -3.846 -2.334 -3.608 1.00 82.19 120 LYS A CA 1
ATOM 989 C C . LYS A 1 120 ? -2.647 -2.918 -4.367 1.00 82.19 120 LYS A C 1
ATOM 991 O O . LYS A 1 120 ? -2.849 -3.606 -5.362 1.00 82.19 120 LYS A O 1
ATOM 996 N N . LEU A 1 121 ? -1.413 -2.674 -3.912 1.00 87.81 121 LEU A N 1
ATOM 997 C CA . LEU A 1 121 ? -0.188 -3.233 -4.493 1.00 87.81 121 LEU A CA 1
ATOM 998 C C . LEU A 1 121 ? 0.022 -4.686 -4.034 1.00 87.81 121 LEU A C 1
ATOM 1000 O O . LEU A 1 121 ? 0.989 -5.007 -3.345 1.00 87.81 121 LEU A O 1
ATOM 1004 N N . ALA A 1 122 ? -0.920 -5.560 -4.388 1.00 86.12 122 ALA A N 1
ATOM 1005 C CA . ALA A 1 122 ? -0.853 -6.994 -4.124 1.00 86.12 122 ALA A CA 1
ATOM 1006 C C . ALA A 1 122 ? -0.036 -7.736 -5.202 1.00 86.12 122 ALA A C 1
ATOM 1008 O O . ALA A 1 122 ? 0.458 -7.135 -6.159 1.00 86.12 122 ALA A O 1
ATOM 1009 N N . PHE A 1 123 ? 0.077 -9.061 -5.070 1.00 90.69 123 PHE A N 1
ATOM 1010 C CA . PHE A 1 123 ? 0.791 -9.933 -6.014 1.00 90.69 123 PHE A CA 1
ATOM 1011 C C . PHE A 1 123 ? 0.393 -9.700 -7.483 1.00 90.69 123 PHE A C 1
ATOM 1013 O O . PHE A 1 123 ? 1.261 -9.621 -8.354 1.00 90.69 123 PHE A O 1
ATOM 1020 N N . GLU A 1 124 ? -0.900 -9.518 -7.754 1.00 92.00 124 GLU A N 1
ATOM 1021 C CA . GLU A 1 124 ? -1.423 -9.251 -9.101 1.00 92.00 124 GLU A CA 1
ATOM 1022 C C . GLU A 1 124 ? -0.903 -7.937 -9.690 1.00 92.00 124 GLU A C 1
ATOM 1024 O O . GLU A 1 124 ? -0.558 -7.881 -10.868 1.00 92.00 124 GLU A O 1
ATOM 1029 N N . PHE A 1 125 ? -0.780 -6.884 -8.875 1.00 95.75 125 PHE A N 1
ATOM 1030 C CA . PHE A 1 125 ? -0.209 -5.620 -9.336 1.00 95.75 125 PHE A CA 1
ATOM 1031 C C . PHE A 1 125 ? 1.260 -5.802 -9.723 1.00 95.75 125 PHE A C 1
ATOM 1033 O O . PHE A 1 125 ? 1.689 -5.335 -10.774 1.00 95.75 125 PHE A O 1
ATOM 1040 N N . ILE A 1 126 ? 2.039 -6.488 -8.879 1.00 95.69 126 ILE A N 1
ATOM 1041 C CA . ILE A 1 126 ? 3.483 -6.669 -9.081 1.00 95.69 126 ILE A CA 1
ATOM 1042 C C . ILE A 1 126 ? 3.759 -7.502 -10.335 1.00 95.69 126 ILE A C 1
ATOM 1044 O O . ILE A 1 126 ? 4.568 -7.106 -11.173 1.00 95.69 126 ILE A O 1
ATOM 1048 N N . THR A 1 127 ? 3.065 -8.629 -10.485 1.00 96.44 127 THR A N 1
ATOM 1049 C CA . THR A 1 127 ? 3.204 -9.509 -11.655 1.00 96.44 127 THR A CA 1
ATOM 1050 C C . THR A 1 127 ? 2.662 -8.860 -12.926 1.00 96.44 127 THR A C 1
ATOM 1052 O O . THR A 1 127 ? 3.306 -8.929 -13.975 1.00 96.44 127 THR A O 1
ATOM 1055 N N . GLY A 1 128 ? 1.530 -8.157 -12.833 1.00 97.25 128 GLY A N 1
ATOM 1056 C CA . GLY A 1 128 ? 0.961 -7.389 -13.936 1.00 97.25 128 GLY A CA 1
ATOM 1057 C C . GLY A 1 128 ? 1.896 -6.280 -14.414 1.00 97.25 128 GLY A C 1
ATOM 1058 O O . GLY A 1 128 ? 2.103 -6.127 -15.617 1.00 97.25 128 GLY A O 1
ATOM 1059 N N . PHE A 1 129 ? 2.524 -5.553 -13.488 1.00 97.69 129 PHE A N 1
ATOM 1060 C CA . PHE A 1 129 ? 3.495 -4.519 -13.824 1.00 97.69 129 PHE A CA 1
ATOM 1061 C C . PHE A 1 129 ? 4.748 -5.099 -14.489 1.00 97.69 129 PHE A C 1
ATOM 1063 O O . PHE A 1 129 ? 5.197 -4.575 -15.509 1.00 97.69 129 PHE A O 1
ATOM 1070 N N . GLU A 1 130 ? 5.293 -6.204 -13.969 1.00 97.25 130 GLU A N 1
ATOM 1071 C CA . GLU A 1 130 ? 6.433 -6.883 -14.596 1.00 97.25 130 GLU A CA 1
ATOM 1072 C C . GLU A 1 130 ? 6.106 -7.303 -16.036 1.00 97.25 130 GLU A C 1
ATOM 1074 O O . GLU A 1 130 ? 6.872 -7.034 -16.966 1.00 97.25 130 GLU A O 1
ATOM 1079 N N . HIS A 1 131 ? 4.942 -7.928 -16.231 1.00 96.50 131 HIS A N 1
ATOM 1080 C CA . HIS A 1 131 ? 4.468 -8.329 -17.549 1.00 96.50 131 HIS A CA 1
ATOM 1081 C C . HIS A 1 131 ? 4.295 -7.124 -18.482 1.00 96.50 131 HIS A C 1
ATOM 1083 O O . HIS A 1 131 ? 4.711 -7.175 -19.643 1.00 96.50 131 HIS A O 1
ATOM 1089 N N . TYR A 1 132 ? 3.735 -6.023 -17.979 1.00 97.25 132 TYR A N 1
ATOM 1090 C CA . TYR A 1 132 ? 3.559 -4.791 -18.741 1.00 97.25 132 TYR A CA 1
ATOM 1091 C C . TYR A 1 132 ? 4.896 -4.236 -19.239 1.00 97.25 132 TYR A C 1
ATOM 1093 O O . TYR A 1 132 ? 5.042 -3.971 -20.429 1.00 97.25 132 TYR A O 1
ATOM 1101 N N . VAL A 1 133 ? 5.909 -4.134 -18.373 1.00 96.94 133 VAL A N 1
ATOM 1102 C CA . VAL A 1 133 ? 7.244 -3.635 -18.756 1.00 96.94 133 VAL A CA 1
ATOM 1103 C C . VAL A 1 133 ? 7.878 -4.495 -19.858 1.00 96.94 133 VAL A C 1
ATOM 1105 O O . VAL A 1 133 ? 8.515 -3.962 -20.766 1.00 96.94 133 VAL A O 1
ATOM 1108 N N . ARG A 1 134 ? 7.674 -5.818 -19.825 1.00 94.81 134 ARG A N 1
ATOM 1109 C CA . ARG A 1 134 ? 8.198 -6.749 -20.843 1.00 94.81 134 ARG A CA 1
ATOM 1110 C C . ARG A 1 134 ? 7.501 -6.622 -22.197 1.00 94.81 134 ARG A C 1
ATOM 1112 O O . ARG A 1 134 ? 8.114 -6.905 -23.224 1.00 94.81 134 ARG A O 1
ATOM 1119 N N . THR A 1 135 ? 6.221 -6.261 -22.204 1.00 94.06 135 THR A N 1
ATOM 1120 C CA . THR A 1 135 ? 5.357 -6.366 -23.392 1.00 94.06 135 THR A CA 1
ATOM 1121 C C . THR A 1 135 ? 4.962 -5.024 -23.995 1.00 94.06 135 THR A C 1
ATOM 1123 O O . THR A 1 135 ? 4.514 -4.993 -25.138 1.00 94.06 135 THR A O 1
ATOM 1126 N N . GLN A 1 136 ? 5.095 -3.922 -23.259 1.00 94.62 136 GLN A N 1
ATOM 1127 C CA . GLN A 1 136 ? 4.611 -2.597 -23.652 1.00 94.62 136 GLN A CA 1
ATOM 1128 C C . GLN A 1 136 ? 5.731 -1.563 -23.518 1.00 94.62 136 GLN A C 1
ATOM 1130 O O . GLN A 1 136 ? 5.746 -0.802 -22.549 1.00 94.62 136 GLN A O 1
ATOM 1135 N N . PRO A 1 137 ? 6.696 -1.532 -24.451 1.00 91.31 137 PRO A N 1
ATOM 1136 C CA . PRO A 1 137 ? 7.815 -0.611 -24.346 1.00 91.31 137 PRO A CA 1
ATOM 1137 C C . PRO A 1 137 ? 7.378 0.847 -24.482 1.00 91.31 137 PRO A C 1
ATOM 1139 O O . PRO A 1 137 ? 6.479 1.175 -25.253 1.00 91.31 137 PRO A O 1
ATOM 1142 N N . LEU A 1 138 ? 8.065 1.747 -23.772 1.00 90.69 138 LEU A N 1
ATOM 1143 C CA . LEU A 1 138 ? 7.820 3.194 -23.882 1.00 90.69 138 LEU A CA 1
ATOM 1144 C C . LEU A 1 138 ? 8.126 3.756 -25.278 1.00 90.69 138 LEU A C 1
ATOM 1146 O O . LEU A 1 138 ? 7.649 4.837 -25.614 1.00 90.69 138 LEU A O 1
ATOM 1150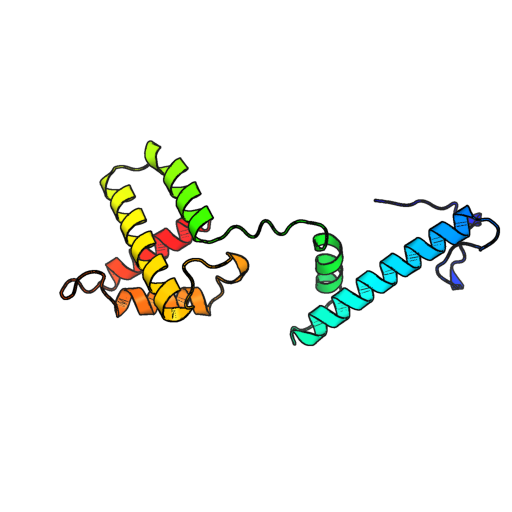 N N . LYS A 1 139 ? 8.943 3.055 -26.071 1.00 88.50 139 LYS A N 1
ATOM 1151 C CA . LYS A 1 139 ? 9.219 3.386 -27.470 1.00 88.50 139 LYS A CA 1
ATOM 1152 C C . LYS A 1 139 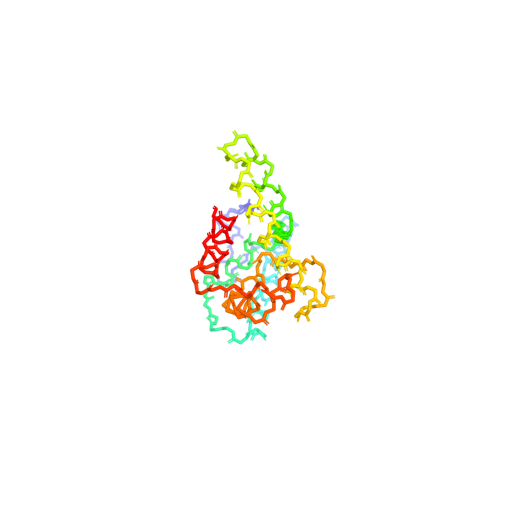? 9.000 2.145 -28.321 1.00 88.50 139 LYS A C 1
ATOM 1154 O O . LYS A 1 139 ? 9.407 1.054 -27.933 1.00 88.50 139 LYS A O 1
ATOM 1159 N N . GLU A 1 140 ? 8.432 2.340 -29.502 1.00 79.25 140 GLU A N 1
ATOM 1160 C CA . GLU A 1 140 ? 7.957 1.283 -30.406 1.00 79.25 140 GLU A CA 1
ATOM 1161 C C . GLU A 1 140 ? 9.016 0.223 -30.768 1.00 79.25 140 GLU A C 1
ATOM 1163 O O . GLU A 1 140 ? 8.682 -0.932 -31.017 1.00 79.25 140 GLU A O 1
ATOM 1168 N N . HIS A 1 141 ? 10.303 0.578 -30.710 1.00 83.50 141 HIS A N 1
ATOM 1169 C CA . HIS A 1 141 ? 11.424 -0.308 -31.044 1.00 83.50 141 HIS A CA 1
ATOM 1170 C C . HIS A 1 141 ? 12.456 -0.464 -29.911 1.00 83.50 141 HIS A C 1
ATOM 1172 O O . HIS A 1 141 ? 13.617 -0.764 -30.167 1.00 83.50 141 HIS A O 1
ATOM 1178 N N . ASP A 1 142 ? 12.056 -0.240 -28.655 1.00 84.88 142 ASP A N 1
ATOM 1179 C CA . ASP A 1 142 ? 12.942 -0.278 -27.476 1.00 84.88 142 ASP A CA 1
ATOM 1180 C C . ASP A 1 142 ? 12.377 -1.235 -26.413 1.00 84.88 142 ASP A C 1
ATOM 1182 O O . ASP A 1 142 ? 11.989 -0.834 -25.311 1.00 84.88 142 ASP A O 1
ATOM 1186 N N . GLN A 1 143 ? 12.238 -2.515 -26.779 1.00 88.75 143 GLN A N 1
ATOM 1187 C CA . GLN A 1 143 ? 11.699 -3.526 -25.873 1.00 88.75 143 GLN A CA 1
ATOM 1188 C C . GLN A 1 143 ? 12.637 -3.765 -24.688 1.00 88.75 143 GLN A C 1
ATOM 1190 O O . GLN A 1 143 ? 13.832 -4.023 -24.853 1.00 88.75 143 GLN A O 1
ATOM 1195 N N . CYS A 1 144 ? 12.090 -3.714 -23.470 1.00 90.31 144 CYS A N 1
ATOM 1196 C CA . CYS A 1 144 ? 12.871 -4.005 -22.277 1.00 90.31 144 CYS A CA 1
ATOM 1197 C C . CYS A 1 144 ? 13.322 -5.467 -22.275 1.00 90.31 144 CYS A C 1
ATOM 1199 O O . CYS A 1 144 ? 12.515 -6.395 -22.262 1.00 90.31 144 CYS A O 1
ATOM 1201 N N . THR A 1 145 ? 14.636 -5.670 -22.210 1.00 92.31 145 THR A N 1
ATOM 1202 C CA . THR A 1 145 ? 15.221 -6.990 -21.965 1.00 92.31 145 THR A CA 1
ATOM 1203 C C . THR A 1 145 ? 14.894 -7.477 -20.550 1.0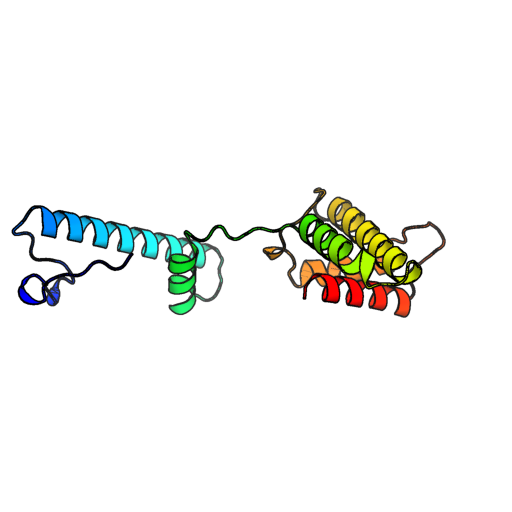0 92.31 145 THR A C 1
ATOM 1205 O O . THR A 1 145 ? 14.447 -6.706 -19.692 1.00 92.31 145 THR A O 1
ATOM 1208 N N . ASN A 1 146 ? 15.177 -8.751 -20.262 1.00 92.69 146 ASN A N 1
ATOM 1209 C CA . ASN A 1 146 ? 15.045 -9.309 -18.910 1.00 92.69 146 ASN A CA 1
ATOM 1210 C C . ASN A 1 146 ? 15.770 -8.447 -17.866 1.00 92.69 146 ASN A C 1
ATOM 1212 O O . ASN A 1 146 ? 15.179 -8.068 -16.859 1.00 92.69 146 ASN A O 1
ATOM 1216 N N . ASN A 1 147 ? 17.015 -8.052 -18.143 1.00 93.94 147 ASN A N 1
ATOM 1217 C CA . ASN A 1 147 ? 17.797 -7.212 -17.236 1.00 93.94 147 ASN A CA 1
ATOM 1218 C C . ASN A 1 147 ? 17.152 -5.835 -17.027 1.00 93.94 147 ASN A C 1
ATOM 1220 O O . ASN A 1 147 ? 17.079 -5.357 -15.895 1.00 93.94 147 ASN A O 1
ATOM 1224 N N . GLY A 1 148 ? 16.652 -5.209 -18.098 1.00 94.50 148 GLY A N 1
ATOM 1225 C CA . GLY A 1 148 ? 15.944 -3.928 -18.014 1.00 94.50 148 GLY A CA 1
ATOM 1226 C C . GLY A 1 148 ? 14.677 -4.026 -17.163 1.00 94.50 148 GLY A C 1
ATOM 1227 O O . GLY A 1 148 ? 14.470 -3.216 -16.259 1.00 94.50 148 GLY A O 1
ATOM 1228 N N . THR A 1 149 ? 13.889 -5.078 -17.382 1.00 96.69 149 THR A N 1
ATOM 1229 C CA . THR A 1 149 ? 12.679 -5.368 -16.604 1.00 96.69 149 THR A CA 1
ATOM 1230 C C . THR A 1 149 ? 13.005 -5.524 -15.121 1.00 96.69 149 THR A C 1
ATOM 1232 O O . THR A 1 149 ? 12.426 -4.830 -14.286 1.00 96.69 149 THR A O 1
ATOM 1235 N N . MET A 1 150 ? 13.996 -6.353 -14.777 1.00 97.50 150 MET A N 1
ATOM 1236 C CA . MET A 1 150 ? 14.388 -6.555 -13.380 1.00 97.50 150 MET A CA 1
ATOM 1237 C C . MET A 1 150 ? 14.852 -5.254 -12.718 1.00 97.50 150 MET A C 1
ATOM 1239 O O . MET A 1 150 ? 14.522 -5.008 -11.560 1.00 97.50 150 MET A O 1
ATOM 1243 N N . LYS A 1 151 ? 15.525 -4.358 -13.455 1.00 97.69 151 LYS A N 1
ATOM 1244 C CA . LYS A 1 151 ? 15.901 -3.031 -12.938 1.00 97.69 151 LYS A CA 1
ATOM 1245 C C . LYS A 1 151 ? 14.691 -2.151 -12.618 1.00 97.69 151 LYS A C 1
ATOM 1247 O O . LYS A 1 151 ? 14.757 -1.372 -11.668 1.00 97.69 151 LYS A O 1
ATOM 1252 N N . HIS A 1 152 ? 13.596 -2.250 -13.370 1.00 97.69 152 HIS A N 1
ATOM 1253 C CA . HIS A 1 152 ? 12.347 -1.565 -13.022 1.00 97.69 152 HIS A CA 1
ATOM 1254 C C . HIS A 1 152 ? 11.711 -2.157 -11.758 1.00 97.69 152 HIS A C 1
ATOM 1256 O O . HIS A 1 152 ? 11.334 -1.399 -10.863 1.00 97.69 152 HIS A O 1
ATOM 1262 N N . MET A 1 153 ? 11.692 -3.486 -11.628 1.00 97.50 153 MET A N 1
ATOM 1263 C CA . MET A 1 153 ? 11.167 -4.166 -10.435 1.00 97.50 153 MET A CA 1
ATOM 1264 C C . MET A 1 153 ? 11.976 -3.844 -9.171 1.00 97.50 153 MET A C 1
ATOM 1266 O O . MET A 1 153 ? 11.407 -3.565 -8.116 1.00 97.50 153 MET A O 1
ATOM 1270 N N . GLU A 1 154 ? 13.307 -3.807 -9.272 1.00 97.00 154 GLU A N 1
ATOM 1271 C CA . GLU A 1 154 ? 14.200 -3.399 -8.181 1.00 97.00 154 GLU A CA 1
ATOM 1272 C C . GLU A 1 154 ? 13.923 -1.963 -7.714 1.00 97.00 154 GLU A C 1
ATOM 1274 O O . GLU A 1 154 ? 13.910 -1.698 -6.510 1.00 97.00 154 GLU A O 1
ATOM 1279 N N . ARG A 1 155 ? 13.687 -1.031 -8.648 1.00 96.94 155 ARG A N 1
ATOM 1280 C CA . ARG A 1 155 ? 13.375 0.369 -8.317 1.00 96.94 155 ARG A CA 1
ATOM 1281 C C . ARG A 1 155 ? 12.007 0.510 -7.672 1.00 96.94 155 ARG A C 1
ATOM 1283 O O . ARG A 1 155 ? 11.914 1.211 -6.671 1.00 96.94 155 ARG A O 1
ATOM 1290 N N . LEU A 1 156 ? 10.984 -0.180 -8.183 1.00 96.38 156 LEU A N 1
ATOM 1291 C CA . LEU A 1 156 ? 9.666 -0.218 -7.543 1.00 96.38 156 LEU A CA 1
ATOM 1292 C C . LEU A 1 156 ? 9.785 -0.731 -6.102 1.00 96.38 156 LEU A C 1
ATOM 1294 O O . LEU A 1 156 ? 9.329 -0.074 -5.171 1.00 96.38 156 LEU A O 1
ATOM 1298 N N . LYS A 1 157 ? 10.502 -1.843 -5.900 1.00 94.50 157 LYS A N 1
ATOM 1299 C CA . LYS A 1 157 ? 10.775 -2.385 -4.564 1.00 94.50 157 LYS A CA 1
ATOM 1300 C C . LYS A 1 157 ? 11.510 -1.389 -3.664 1.00 94.50 157 LYS A C 1
ATOM 1302 O O . LYS A 1 157 ? 11.262 -1.375 -2.465 1.00 94.50 157 LYS A O 1
ATOM 1307 N N . LYS A 1 158 ? 12.427 -0.587 -4.212 1.00 93.75 158 LYS A N 1
ATOM 1308 C CA . LYS A 1 158 ? 13.159 0.435 -3.453 1.00 93.75 158 LYS A CA 1
ATOM 1309 C C . LYS A 1 158 ? 12.291 1.643 -3.091 1.00 93.75 158 LYS A C 1
ATOM 1311 O O . LYS A 1 158 ? 12.465 2.162 -2.003 1.00 93.75 158 LYS A O 1
ATOM 1316 N N . ILE A 1 159 ? 11.359 2.045 -3.954 1.00 93.50 159 ILE A N 1
ATOM 1317 C CA . ILE A 1 159 ? 10.373 3.097 -3.654 1.00 93.50 159 ILE A CA 1
ATOM 1318 C C . ILE A 1 159 ? 9.414 2.648 -2.539 1.00 93.50 159 ILE A C 1
ATOM 1320 O O . ILE A 1 159 ? 9.000 3.464 -1.728 1.00 93.50 159 ILE A O 1
ATOM 1324 N N . MET A 1 160 ? 9.066 1.357 -2.498 1.00 87.88 160 MET A N 1
ATOM 1325 C CA . MET A 1 160 ? 8.150 0.771 -1.508 1.00 87.88 160 MET A CA 1
ATOM 1326 C C . MET A 1 160 ? 8.788 0.443 -0.145 1.00 87.88 160 MET A C 1
ATOM 1328 O O . MET A 1 160 ? 8.081 -0.049 0.734 1.00 87.88 160 MET A O 1
ATOM 1332 N N . LYS A 1 161 ? 10.101 0.634 0.014 1.00 74.94 161 LYS A N 1
ATOM 1333 C CA . LYS A 1 161 ? 10.835 0.386 1.264 1.00 74.94 161 LYS A CA 1
ATOM 1334 C C . LYS A 1 161 ? 10.966 1.660 2.078 1.00 74.94 161 LYS A C 1
ATOM 1336 O O . LYS A 1 161 ? 10.857 1.532 3.314 1.00 74.94 161 LYS A O 1
#

Secondary structure (DSSP, 8-state):
------GGGEETTTTEE-TTSHHHHHHHHHHHHHHHHHHHHHHHHHHTT----HHHHHHHHHHTTS-----BHHHHHHHHHHHHTTTS-HHHHHHHHHHHHHHHHHHHHHHSSS--BGGG--HHHHHHHHHHHHHS-SSTT-PPPHHHHHHHHHHHHHHT-

Foldseek 3Di:
DDDDDDPVQADPVVRAGNPPDPVSVVRRVVVVVLVVLLVVLVVVVVVVVPPDDPVSSVCCSVCVPPPPPQQKLVNLLVVVLVVCVVPDDPVVSVLSVVLLVLLQVLCCVPVVDRIGGPVPCDPCVLVSSLVSLQPPPPDPPDGQDPVSSVVSSVSSVVSVD

pLDDT: mean 88.58, std 10.46, range [49.19, 97.69]

Sequence (161 aa):
MKQQINPSDWNEAKGCAKSKSDELRRFNSYLEEVRAKLVRHYQQLRLGDEGINADMVKQAFLNYDKPVEQHSLMWLIGHHNEIMKTVLVPGTMKNYRTTESYLQLFIKKHYGTNDVLLRKLAFEFITGFEHYVRTQPLKEHDQCTNNGTMKHMERLKKIMK

Radius of gyration: 24.86 Å; chains: 1; bounding box: 51×32×74 Å